Protein AF-A0A6B3IHN8-F1 (afdb_monomer_lite)

Radius of gyration: 13.33 Å; chains: 1; bounding box: 26×28×35 Å

pLDDT: mean 76.77, std 13.18, range [40.97, 91.62]

Structure (mmCIF, N/CA/C/O backbone):
data_AF-A0A6B3IHN8-F1
#
_entry.id   AF-A0A6B3IHN8-F1
#
loop_
_atom_site.group_PDB
_atom_site.id
_atom_site.type_symbol
_atom_site.label_atom_id
_atom_site.label_alt_id
_atom_site.label_comp_id
_atom_site.label_asym_id
_atom_site.label_entity_id
_atom_site.la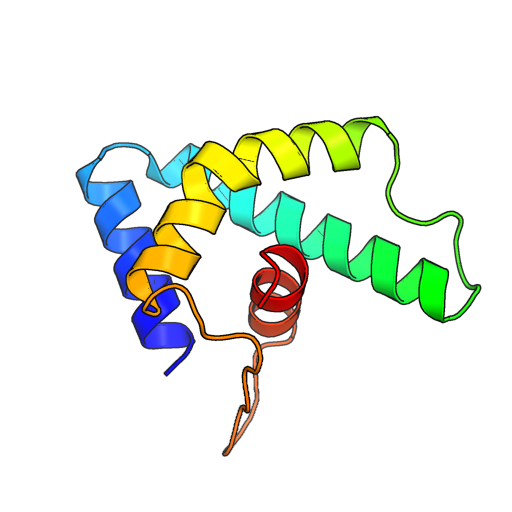bel_seq_id
_atom_site.pdbx_PDB_ins_code
_atom_site.Cartn_x
_atom_site.Cartn_y
_atom_site.Cartn_z
_atom_site.occupancy
_atom_site.B_iso_or_equiv
_atom_site.auth_seq_id
_atom_site.auth_comp_id
_atom_site.auth_asym_id
_atom_site.auth_atom_id
_atom_site.pdbx_PDB_model_num
ATOM 1 N N . ILE A 1 1 ? 11.991 -14.095 3.190 1.00 61.56 1 ILE A N 1
ATOM 2 C CA . ILE A 1 1 ? 11.294 -14.063 1.870 1.00 61.56 1 ILE A CA 1
ATOM 3 C C . ILE A 1 1 ? 10.737 -12.671 1.570 1.00 61.56 1 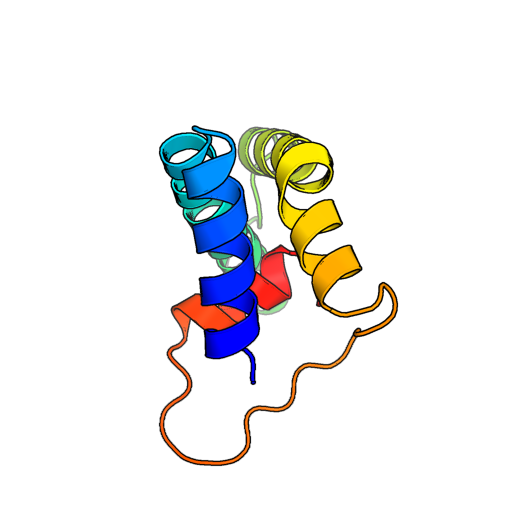ILE A C 1
ATOM 5 O O . ILE A 1 1 ? 11.014 -12.155 0.495 1.00 61.56 1 ILE A O 1
ATOM 9 N N . PHE A 1 2 ? 10.052 -12.028 2.521 1.00 64.06 2 PHE A N 1
ATOM 10 C CA . PHE A 1 2 ? 9.504 -10.669 2.378 1.00 64.06 2 PHE A CA 1
ATOM 11 C C . PHE A 1 2 ? 10.509 -9.619 1.906 1.00 64.06 2 PHE A C 1
ATOM 13 O O . PHE A 1 2 ? 10.232 -8.926 0.935 1.00 64.06 2 PHE A O 1
ATOM 20 N N . GLU A 1 3 ? 11.702 -9.562 2.501 1.00 68.94 3 GLU A N 1
ATOM 21 C CA . GLU A 1 3 ? 12.758 -8.648 2.044 1.00 68.94 3 GLU A CA 1
ATOM 22 C C . GLU A 1 3 ? 13.180 -8.898 0.594 1.00 68.94 3 GLU A C 1
ATOM 24 O O . GLU A 1 3 ? 13.416 -7.948 -0.144 1.00 68.94 3 GLU A O 1
ATOM 29 N N . LYS A 1 4 ? 13.235 -10.158 0.141 1.00 70.31 4 LYS A N 1
ATOM 30 C CA . LYS A 1 4 ? 13.564 -10.469 -1.259 1.00 70.31 4 LYS A CA 1
ATOM 31 C C . LYS A 1 4 ? 12.467 -9.993 -2.209 1.00 70.31 4 LYS A C 1
ATOM 33 O O . LYS A 1 4 ? 12.790 -9.420 -3.244 1.00 70.31 4 LYS A O 1
ATOM 38 N N . VAL A 1 5 ? 11.194 -10.182 -1.858 1.00 72.38 5 VAL A N 1
ATOM 39 C CA . VAL A 1 5 ? 10.076 -9.685 -2.677 1.00 72.38 5 VAL A CA 1
ATOM 40 C C . VAL A 1 5 ? 10.039 -8.162 -2.678 1.00 72.38 5 VAL A C 1
ATOM 42 O O . VAL A 1 5 ? 9.907 -7.564 -3.740 1.00 72.38 5 VAL A O 1
ATOM 45 N N . PHE A 1 6 ? 10.201 -7.531 -1.514 1.00 75.06 6 PHE A N 1
ATOM 46 C CA . PHE A 1 6 ? 10.254 -6.079 -1.391 1.00 75.06 6 PHE A CA 1
ATOM 47 C C . PHE A 1 6 ? 11.384 -5.498 -2.245 1.00 75.06 6 PHE A C 1
ATOM 49 O O . PHE A 1 6 ? 11.143 -4.616 -3.064 1.00 75.06 6 PHE A O 1
ATOM 56 N N . ASN A 1 7 ? 12.595 -6.049 -2.130 1.00 79.00 7 ASN A N 1
ATOM 57 C CA . ASN A 1 7 ? 13.737 -5.630 -2.938 1.00 79.00 7 ASN A CA 1
ATOM 58 C C . ASN A 1 7 ? 13.522 -5.907 -4.433 1.00 79.00 7 ASN A C 1
ATOM 60 O O . ASN A 1 7 ? 13.925 -5.097 -5.261 1.00 79.00 7 ASN A O 1
ATOM 64 N N . GLY A 1 8 ? 12.852 -7.003 -4.798 1.00 77.06 8 GLY A N 1
ATOM 65 C CA . GLY A 1 8 ? 12.471 -7.288 -6.183 1.00 77.06 8 GLY A CA 1
ATOM 66 C C . GLY A 1 8 ? 11.467 -6.274 -6.741 1.00 77.06 8 GLY A C 1
ATOM 67 O O . GLY A 1 8 ? 11.652 -5.763 -7.845 1.00 77.06 8 GLY A O 1
ATOM 68 N N . ALA A 1 9 ? 10.440 -5.925 -5.964 1.00 76.75 9 ALA A N 1
ATOM 69 C CA . ALA A 1 9 ? 9.451 -4.920 -6.337 1.00 76.75 9 ALA A CA 1
ATOM 70 C C . ALA A 1 9 ? 10.065 -3.518 -6.426 1.00 76.75 9 ALA A C 1
ATOM 72 O O . ALA A 1 9 ? 9.795 -2.799 -7.387 1.00 76.75 9 ALA A O 1
ATOM 73 N N . ARG A 1 10 ? 10.943 -3.164 -5.480 1.00 80.81 10 ARG A N 1
ATOM 74 C CA . ARG A 1 10 ? 11.702 -1.912 -5.496 1.00 80.81 10 ARG A CA 1
ATOM 75 C C . ARG A 1 10 ? 12.603 -1.827 -6.721 1.00 80.81 10 ARG A C 1
ATOM 77 O O . ARG A 1 10 ? 12.519 -0.845 -7.442 1.00 80.81 10 ARG A O 1
ATOM 84 N N . ARG A 1 11 ? 13.390 -2.867 -7.019 1.00 81.44 11 ARG A N 1
ATOM 85 C CA . ARG A 1 11 ? 14.235 -2.911 -8.225 1.00 81.44 11 ARG A CA 1
ATOM 86 C C . ARG A 1 11 ? 13.421 -2.765 -9.506 1.00 81.44 11 ARG A C 1
ATOM 88 O O . ARG A 1 11 ? 13.849 -2.086 -10.430 1.00 81.44 11 ARG A O 1
ATOM 95 N N . LYS A 1 12 ? 12.234 -3.377 -9.568 1.00 78.75 12 LYS A N 1
ATOM 96 C CA . LYS A 1 12 ? 11.328 -3.223 -10.714 1.00 78.75 12 LYS A CA 1
ATOM 97 C C . LYS A 1 12 ? 10.790 -1.794 -10.818 1.00 78.75 12 LYS A C 1
ATOM 99 O O . LYS A 1 12 ? 10.739 -1.248 -11.912 1.00 78.75 12 LYS A O 1
ATOM 104 N N . ALA A 1 13 ? 10.431 -1.177 -9.695 1.00 80.38 13 ALA A N 1
ATOM 105 C CA . ALA A 1 13 ? 10.027 0.223 -9.662 1.00 80.38 13 ALA A CA 1
ATOM 106 C C . ALA A 1 13 ? 11.180 1.165 -10.049 1.00 80.38 13 ALA A C 1
ATOM 108 O O . ALA A 1 13 ? 10.950 2.107 -10.797 1.00 80.38 13 ALA A O 1
ATOM 109 N N . GLU A 1 14 ? 12.409 0.899 -9.604 1.00 82.06 14 GLU A N 1
ATOM 110 C CA . GLU A 1 14 ? 13.620 1.628 -10.003 1.00 82.06 14 GLU A CA 1
ATOM 111 C C . GLU A 1 14 ? 13.869 1.505 -11.512 1.00 82.06 14 GLU A C 1
ATOM 113 O O . GLU A 1 14 ? 14.044 2.522 -12.178 1.00 82.06 14 GLU A O 1
ATOM 118 N N . ALA A 1 15 ? 13.776 0.295 -12.072 1.00 81.81 15 ALA A N 1
ATOM 119 C CA . ALA A 1 15 ? 13.914 0.060 -13.510 1.00 81.81 15 ALA A CA 1
ATOM 120 C C . ALA A 1 15 ? 12.826 0.761 -14.346 1.00 81.81 15 ALA A C 1
ATOM 122 O O . ALA A 1 15 ? 13.083 1.185 -15.468 1.00 81.81 15 ALA A O 1
ATOM 123 N N . GLU A 1 16 ? 11.616 0.916 -13.802 1.00 79.38 16 GLU A N 1
ATOM 124 C CA . GLU A 1 16 ? 10.518 1.665 -14.429 1.00 79.38 16 GLU A CA 1
ATOM 125 C C . GLU A 1 16 ? 10.598 3.192 -14.185 1.00 79.38 16 GLU A C 1
ATOM 127 O O . GLU A 1 16 ? 9.693 3.920 -14.596 1.00 79.38 16 GLU A O 1
ATOM 132 N N . GLY A 1 17 ? 11.625 3.699 -13.486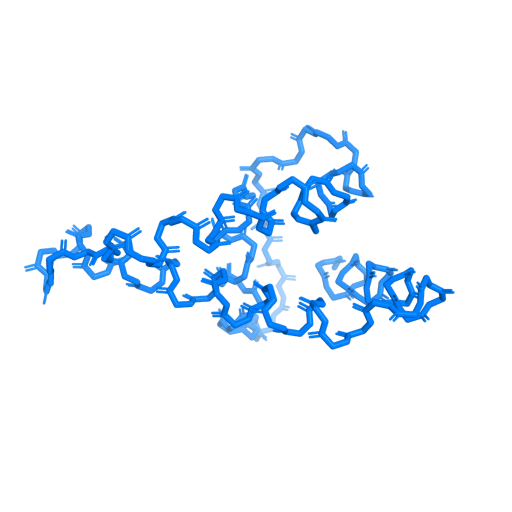 1.00 82.06 17 GLY A N 1
ATOM 133 C CA . GLY A 1 17 ? 11.750 5.122 -13.128 1.00 82.06 17 GLY A CA 1
ATOM 134 C C . GLY A 1 17 ? 10.738 5.597 -12.073 1.00 82.06 17 GLY A C 1
ATOM 135 O O . GLY A 1 17 ? 10.480 6.789 -11.928 1.00 82.06 17 GLY A O 1
ATOM 136 N N . ARG A 1 18 ? 10.135 4.667 -11.327 1.00 82.44 18 ARG A N 1
ATOM 137 C CA . ARG A 1 18 ? 9.059 4.886 -10.344 1.00 82.44 18 ARG A CA 1
ATOM 138 C C . ARG A 1 18 ? 9.496 4.648 -8.895 1.00 82.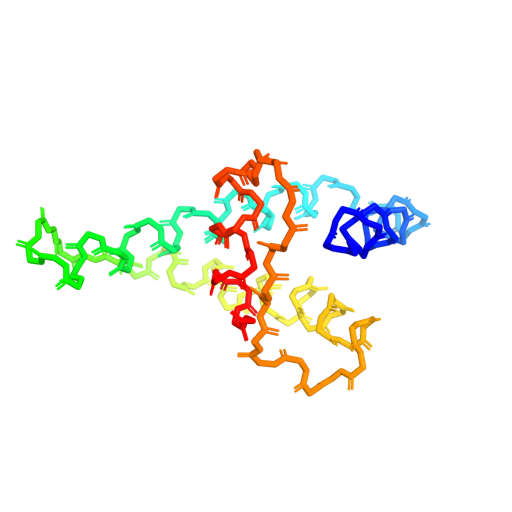44 18 ARG A C 1
ATOM 140 O O . ARG A 1 18 ? 8.645 4.393 -8.044 1.00 82.44 18 ARG A O 1
ATOM 147 N N . ALA A 1 19 ? 10.788 4.773 -8.595 1.00 81.81 19 ALA A N 1
ATOM 148 C CA . ALA A 1 19 ? 11.313 4.627 -7.234 1.00 81.81 19 ALA A CA 1
ATOM 149 C C . ALA A 1 19 ? 10.646 5.600 -6.237 1.00 81.81 19 ALA A C 1
ATOM 151 O O . ALA A 1 19 ? 10.130 5.176 -5.210 1.00 81.81 19 ALA A O 1
ATOM 152 N N . GLY A 1 20 ? 10.530 6.886 -6.590 1.00 85.00 20 GLY A N 1
ATOM 153 C CA . GLY A 1 20 ? 9.883 7.886 -5.727 1.00 85.00 20 GLY A CA 1
ATOM 154 C C . GLY A 1 20 ? 8.408 7.579 -5.408 1.00 85.00 20 GLY A C 1
ATOM 155 O O . GLY A 1 20 ? 8.022 7.574 -4.237 1.00 85.00 20 GLY A O 1
ATOM 156 N N . PRO A 1 21 ? 7.556 7.293 -6.414 1.00 84.69 21 PRO A N 1
ATOM 157 C CA . PRO A 1 21 ? 6.190 6.824 -6.179 1.00 84.69 21 PRO A CA 1
ATOM 158 C C . PRO A 1 21 ? 6.111 5.532 -5.360 1.00 84.69 21 PRO A C 1
ATOM 160 O O . PRO A 1 21 ? 5.180 5.380 -4.572 1.00 84.69 21 PRO A O 1
ATOM 163 N N . PHE A 1 22 ? 7.067 4.614 -5.525 1.00 85.44 22 PHE A N 1
ATOM 164 C CA . PHE A 1 22 ? 7.132 3.385 -4.740 1.00 85.44 22 PHE A CA 1
ATOM 165 C C . PHE A 1 22 ? 7.397 3.679 -3.261 1.00 85.44 22 PHE A C 1
ATOM 167 O O . PHE A 1 22 ? 6.658 3.193 -2.410 1.00 85.44 22 PHE A O 1
ATOM 174 N N . ASP A 1 23 ? 8.363 4.539 -2.944 1.00 86.69 23 ASP A N 1
ATOM 175 C CA . ASP A 1 23 ? 8.663 4.907 -1.556 1.00 86.69 23 ASP A CA 1
ATOM 176 C C . ASP A 1 23 ? 7.473 5.604 -0.880 1.00 86.69 23 ASP A C 1
ATOM 178 O O . ASP A 1 23 ? 7.120 5.283 0.259 1.00 86.69 23 ASP A O 1
ATOM 182 N N . LYS A 1 24 ? 6.771 6.482 -1.612 1.00 88.06 24 LYS A N 1
ATOM 183 C CA . LYS A 1 24 ? 5.509 7.077 -1.140 1.00 88.06 24 LYS A CA 1
ATOM 184 C C . LYS A 1 24 ? 4.432 6.021 -0.901 1.00 88.06 24 LYS A C 1
ATOM 186 O O . LYS A 1 24 ? 3.740 6.074 0.113 1.00 88.06 24 LYS A O 1
ATOM 191 N N . ALA A 1 25 ? 4.302 5.041 -1.794 1.00 86.94 25 ALA A N 1
ATOM 192 C CA . ALA A 1 25 ? 3.369 3.934 -1.612 1.00 86.94 25 ALA A CA 1
ATOM 193 C C . ALA A 1 25 ? 3.679 3.143 -0.335 1.00 86.94 25 ALA A C 1
ATOM 195 O O . ALA A 1 25 ? 2.757 2.752 0.380 1.00 86.94 25 ALA A O 1
ATOM 196 N N . VAL A 1 26 ? 4.960 2.929 -0.025 1.00 87.44 26 VAL A N 1
ATOM 197 C CA . VAL A 1 26 ? 5.377 2.248 1.206 1.00 87.44 26 VAL A CA 1
ATOM 198 C C . VAL A 1 26 ? 4.956 3.046 2.436 1.00 87.44 26 VAL A C 1
ATOM 200 O O . VAL A 1 26 ? 4.360 2.487 3.353 1.00 87.44 26 VAL A O 1
ATOM 203 N N . GLU A 1 27 ? 5.206 4.355 2.450 1.00 89.25 27 GLU A N 1
ATOM 204 C CA . GLU A 1 27 ? 4.783 5.233 3.544 1.00 89.25 27 GLU A CA 1
ATOM 205 C C . GLU A 1 27 ? 3.264 5.217 3.762 1.00 89.25 27 GLU A C 1
ATOM 207 O O . GLU A 1 27 ? 2.800 5.103 4.897 1.00 89.25 27 GLU A O 1
ATOM 212 N N . ILE A 1 28 ? 2.488 5.312 2.678 1.00 90.50 28 ILE A N 1
ATOM 213 C CA . ILE A 1 28 ? 1.024 5.315 2.737 1.00 90.50 28 ILE A CA 1
ATOM 214 C C . ILE A 1 28 ? 0.485 3.971 3.231 1.00 90.50 28 ILE A C 1
ATOM 216 O O . ILE A 1 28 ? -0.428 3.964 4.054 1.00 90.50 28 ILE A O 1
ATOM 220 N N . ALA A 1 29 ? 1.064 2.848 2.795 1.00 87.31 29 ALA A N 1
ATOM 221 C CA . ALA A 1 29 ? 0.673 1.519 3.268 1.00 87.31 29 ALA A CA 1
ATOM 222 C C . ALA A 1 29 ? 0.896 1.374 4.777 1.00 87.31 29 ALA A C 1
ATOM 224 O O . ALA A 1 29 ? 0.002 0.915 5.482 1.00 87.31 29 ALA A O 1
ATOM 225 N N . VAL A 1 30 ? 2.059 1.813 5.269 1.00 88.56 30 VAL A N 1
ATOM 226 C CA . VAL A 1 30 ? 2.398 1.759 6.697 1.00 88.56 30 VAL A CA 1
ATOM 227 C C . VAL A 1 30 ? 1.438 2.623 7.510 1.00 88.56 30 VAL A C 1
ATOM 229 O O . VAL A 1 30 ? 0.808 2.109 8.428 1.00 88.56 30 VAL A O 1
ATOM 232 N N . LYS A 1 31 ? 1.238 3.893 7.129 1.00 88.81 31 LYS A N 1
ATOM 233 C CA . LYS A 1 31 ? 0.300 4.800 7.820 1.00 88.81 31 LYS A CA 1
ATOM 234 C C . LYS A 1 31 ? -1.131 4.265 7.805 1.00 88.81 31 LYS A C 1
ATOM 236 O O . LYS A 1 31 ? -1.862 4.406 8.781 1.00 88.81 31 LYS A O 1
ATOM 241 N N . TYR A 1 32 ? -1.549 3.660 6.694 1.00 89.50 32 TYR A N 1
ATOM 242 C CA . TYR A 1 32 ? -2.871 3.054 6.570 1.00 89.50 32 TYR A CA 1
ATOM 243 C C . TYR A 1 32 ? -3.034 1.849 7.504 1.00 89.50 32 TYR A C 1
ATOM 245 O O . TYR A 1 32 ? -4.041 1.765 8.206 1.00 89.50 32 TYR A O 1
ATOM 253 N N . ALA A 1 33 ? -2.038 0.960 7.554 1.00 87.06 33 ALA A N 1
ATOM 254 C CA . ALA A 1 33 ? -2.027 -0.192 8.450 1.00 87.06 33 ALA A CA 1
ATOM 255 C C . ALA A 1 33 ? -1.990 0.225 9.926 1.00 87.06 33 ALA A C 1
ATOM 257 O O . ALA A 1 33 ? -2.757 -0.310 10.717 1.00 87.06 33 ALA A O 1
ATOM 258 N N . GLU A 1 34 ? -1.182 1.223 10.292 1.00 87.38 34 GLU A N 1
ATOM 259 C CA . GLU A 1 34 ? -1.150 1.776 11.653 1.00 87.38 34 GLU A CA 1
ATOM 260 C C . GLU A 1 34 ? -2.499 2.372 12.051 1.00 87.38 34 GLU A C 1
ATOM 262 O O . GLU A 1 34 ? -2.998 2.117 13.145 1.00 87.38 34 GLU A O 1
ATOM 267 N N . ALA A 1 35 ? -3.135 3.129 11.156 1.00 87.50 35 ALA A N 1
ATOM 268 C CA . ALA A 1 35 ? -4.451 3.690 11.423 1.00 87.50 35 ALA A CA 1
ATOM 269 C C . ALA A 1 35 ? -5.524 2.591 11.547 1.00 87.50 35 ALA A C 1
ATOM 271 O O . ALA A 1 35 ? -6.421 2.696 12.382 1.00 87.50 35 ALA A O 1
ATOM 272 N N . LEU A 1 36 ? -5.448 1.526 10.741 1.00 87.12 36 LEU A N 1
ATOM 273 C CA . LEU A 1 36 ? -6.319 0.357 10.893 1.00 87.12 36 LEU A CA 1
ATOM 274 C C . LEU A 1 36 ? -6.087 -0.362 12.224 1.00 87.12 36 LEU A C 1
ATOM 276 O O . LEU A 1 36 ? -7.061 -0.705 12.889 1.00 87.12 36 LEU A O 1
ATOM 280 N N . GLU A 1 37 ? -4.829 -0.551 12.620 1.00 85.19 37 GLU A N 1
ATOM 281 C CA . GLU A 1 37 ? -4.439 -1.160 13.892 1.00 85.19 37 GLU A CA 1
ATOM 282 C C . GLU A 1 37 ? -5.005 -0.348 15.067 1.00 85.19 37 GLU A C 1
ATOM 284 O O . GLU A 1 37 ? -5.730 -0.886 15.901 1.00 85.19 37 GLU A O 1
ATOM 289 N N . GLN A 1 38 ? -4.800 0.972 15.076 1.00 85.94 38 GLN A N 1
ATOM 290 C CA . GLN A 1 38 ? -5.361 1.865 16.096 1.00 85.94 38 GLN A CA 1
ATOM 291 C C . GLN A 1 38 ? -6.890 1.809 16.152 1.00 85.94 38 GLN A C 1
ATOM 293 O O . GLN A 1 38 ? -7.463 1.811 17.240 1.00 85.94 38 GLN A O 1
ATOM 298 N N . LYS A 1 39 ? -7.564 1.726 14.996 1.00 86.31 39 LYS A N 1
ATOM 299 C CA . LYS A 1 39 ? -9.021 1.555 14.943 1.00 86.31 39 LYS A CA 1
ATOM 300 C C . LYS A 1 39 ? -9.455 0.216 15.541 1.00 86.31 39 LYS A C 1
ATOM 302 O O . LYS A 1 39 ? -10.442 0.180 16.268 1.00 86.31 39 LYS A O 1
ATOM 307 N N . ALA A 1 40 ? -8.742 -0.869 15.237 1.00 84.62 40 ALA A N 1
ATOM 308 C CA . ALA A 1 40 ? -9.042 -2.202 15.759 1.00 84.62 40 ALA A CA 1
ATOM 309 C C . ALA A 1 40 ? -8.873 -2.273 17.285 1.00 84.62 40 ALA A C 1
ATOM 311 O O . ALA A 1 40 ? -9.676 -2.912 17.957 1.00 84.62 40 ALA A O 1
ATOM 312 N N . PHE A 1 41 ? -7.888 -1.556 17.832 1.00 86.25 41 PHE A N 1
ATOM 313 C CA . PHE A 1 41 ? -7.687 -1.415 19.276 1.00 86.25 41 PHE A CA 1
ATOM 314 C C . PHE A 1 41 ? -8.586 -0.356 19.940 1.00 86.25 41 PHE A C 1
ATOM 316 O O . PHE A 1 41 ? -8.483 -0.146 21.144 1.00 86.25 41 PHE A O 1
ATOM 323 N N . GLY A 1 42 ? -9.455 0.330 19.187 1.00 85.00 42 GLY A N 1
ATOM 324 C CA . GLY A 1 42 ? -10.318 1.393 19.718 1.00 85.00 42 GLY A CA 1
ATOM 325 C C . GLY A 1 42 ? -9.571 2.659 20.161 1.00 85.00 42 GLY A C 1
ATOM 326 O O . GLY A 1 42 ? -10.148 3.504 20.835 1.00 85.00 42 GLY A O 1
ATOM 327 N N . LEU A 1 43 ? -8.300 2.807 19.777 1.00 83.75 43 LEU A N 1
ATOM 328 C CA . LEU A 1 43 ? -7.413 3.906 20.176 1.00 83.75 43 LEU A CA 1
ATOM 329 C C . LEU A 1 43 ? -7.498 5.125 19.244 1.00 83.75 43 LEU A C 1
ATOM 331 O O . LEU A 1 43 ? -6.899 6.159 19.530 1.00 83.75 43 LEU A O 1
ATOM 335 N N . GLY A 1 44 ? -8.215 5.027 18.119 1.00 82.00 44 GLY A N 1
ATOM 336 C CA . GLY A 1 44 ? -8.312 6.131 17.168 1.00 82.00 44 GLY A CA 1
ATOM 337 C C . GLY A 1 44 ? -9.423 5.995 16.121 1.00 82.00 44 GLY A C 1
ATOM 338 O O . GLY A 1 44 ? -10.014 4.926 15.956 1.00 82.00 44 GLY A O 1
ATOM 339 N N . PRO A 1 45 ? -9.693 7.075 15.361 1.00 82.12 45 PRO A N 1
ATOM 340 C CA . PRO A 1 45 ? -10.768 7.133 14.360 1.00 82.12 45 PRO A CA 1
ATOM 341 C C . PRO A 1 45 ? -10.499 6.280 13.104 1.00 82.12 45 PRO A C 1
ATOM 343 O O . PRO A 1 45 ? -11.371 6.117 12.244 1.00 82.12 45 PRO A O 1
ATOM 346 N N . GLY A 1 46 ? -9.297 5.714 12.983 1.00 86.62 46 GLY A N 1
ATOM 347 C CA . GLY A 1 46 ? -8.859 4.945 11.827 1.00 86.62 46 GLY A CA 1
ATOM 348 C C . GLY A 1 46 ? -8.376 5.794 10.650 1.00 86.62 46 GLY A C 1
ATOM 349 O O . GLY A 1 46 ? -8.174 7.002 10.786 1.00 86.62 46 GLY A O 1
ATOM 350 N N . PRO A 1 47 ? -8.154 5.176 9.474 1.00 87.56 47 PRO A N 1
ATOM 351 C CA . PRO A 1 47 ? -7.577 5.878 8.336 1.00 87.56 47 PRO A CA 1
ATOM 352 C C . PRO A 1 47 ? -8.545 6.932 7.798 1.00 87.56 47 PRO A C 1
ATOM 354 O O . PRO A 1 47 ? -9.703 6.618 7.484 1.00 87.56 47 PRO A O 1
ATOM 357 N N . SER A 1 48 ? -8.039 8.161 7.658 1.00 88.50 48 SER A N 1
ATOM 358 C CA . SER A 1 48 ? -8.772 9.311 7.121 1.00 88.50 48 SER A CA 1
ATOM 359 C C . SER A 1 48 ? -9.204 9.088 5.667 1.00 88.50 48 SER A C 1
ATOM 361 O O . SER A 1 48 ? -8.631 8.265 4.947 1.00 88.50 48 SER A O 1
ATOM 363 N N . ALA A 1 49 ? -10.212 9.835 5.207 1.00 88.25 49 ALA A N 1
ATOM 364 C CA . ALA A 1 49 ? -10.711 9.725 3.832 1.00 88.25 49 ALA A CA 1
ATOM 365 C C . ALA A 1 49 ? -9.605 9.979 2.787 1.00 88.25 49 ALA A C 1
ATOM 367 O O . ALA A 1 49 ? -9.465 9.212 1.834 1.00 88.25 49 ALA A O 1
ATOM 368 N N . GLY A 1 50 ? -8.755 10.987 3.015 1.00 90.38 50 GLY A N 1
ATOM 369 C CA . GLY A 1 50 ? -7.614 11.281 2.144 1.00 90.38 50 GLY A CA 1
ATOM 370 C C . GLY A 1 50 ? -6.551 10.178 2.142 1.00 90.38 50 GLY A C 1
ATOM 371 O O . GLY A 1 50 ? -5.977 9.880 1.094 1.00 90.38 50 GLY A O 1
ATOM 372 N N . LEU A 1 51 ? -6.312 9.524 3.284 1.00 88.88 51 LEU A N 1
ATOM 373 C CA . LEU A 1 51 ? -5.381 8.395 3.362 1.00 88.88 51 LEU A CA 1
ATOM 374 C C . LEU A 1 51 ? -5.924 7.171 2.612 1.00 88.88 51 LEU A C 1
ATOM 376 O O . LEU A 1 51 ? -5.173 6.516 1.896 1.00 88.88 51 LEU A O 1
ATOM 380 N N . ARG A 1 52 ? -7.235 6.906 2.700 1.00 87.88 52 ARG A N 1
ATOM 381 C CA . ARG A 1 52 ? -7.905 5.838 1.933 1.00 87.88 52 ARG A CA 1
ATOM 382 C C . ARG A 1 52 ? -7.811 6.052 0.425 1.00 87.88 52 ARG A C 1
ATOM 384 O O . ARG A 1 52 ? -7.555 5.099 -0.302 1.00 87.88 52 ARG A O 1
ATOM 391 N N . MET A 1 53 ? -8.000 7.285 -0.047 1.00 90.06 53 MET A N 1
ATOM 392 C CA . MET A 1 53 ? -7.885 7.606 -1.475 1.00 90.06 53 MET A CA 1
ATOM 393 C C . MET A 1 53 ? -6.459 7.402 -1.994 1.00 90.06 53 MET A C 1
ATOM 395 O O . MET A 1 53 ? -6.266 6.758 -3.024 1.00 90.06 53 MET A O 1
ATOM 399 N N . GLN A 1 54 ? -5.456 7.897 -1.262 1.00 89.50 54 GLN A N 1
ATOM 400 C CA . GLN A 1 54 ? -4.050 7.680 -1.618 1.00 89.50 54 GLN A CA 1
ATOM 401 C C . GLN A 1 54 ? -3.701 6.193 -1.620 1.00 89.50 54 GLN A C 1
ATOM 403 O O . GLN A 1 54 ? -3.058 5.705 -2.547 1.00 89.50 54 GLN A O 1
ATOM 408 N N . HIS A 1 55 ? -4.176 5.462 -0.612 1.00 91.62 55 HIS A N 1
ATOM 409 C CA . HIS A 1 55 ? -3.985 4.023 -0.514 1.00 91.62 55 HIS A CA 1
ATOM 410 C C . HIS A 1 55 ? -4.586 3.285 -1.716 1.00 91.62 55 HIS A C 1
ATOM 412 O O . HIS A 1 55 ? -3.875 2.522 -2.360 1.00 91.62 55 HIS A O 1
ATOM 418 N N . GLN A 1 56 ? -5.828 3.588 -2.114 1.00 87.62 56 GLN A N 1
ATOM 419 C CA . GLN A 1 56 ? -6.443 2.992 -3.309 1.00 87.62 56 GLN A CA 1
ATOM 420 C C . GLN A 1 56 ? -5.696 3.315 -4.609 1.00 87.62 56 GLN A C 1
ATOM 422 O O . GLN A 1 56 ? -5.624 2.473 -5.507 1.00 87.62 56 GLN A O 1
ATOM 427 N N . PHE A 1 57 ? -5.145 4.524 -4.735 1.00 89.00 57 PHE A N 1
ATOM 428 C CA . PHE A 1 57 ? -4.331 4.884 -5.893 1.00 89.00 57 PHE A CA 1
ATOM 429 C C . PHE A 1 57 ? -3.078 4.001 -5.974 1.00 89.00 57 PHE A C 1
ATOM 431 O O . PHE A 1 57 ? -2.819 3.364 -7.001 1.00 89.00 57 PHE A O 1
ATOM 438 N N . PHE A 1 58 ? -2.335 3.898 -4.871 1.00 86.69 58 PHE A N 1
ATOM 439 C CA . PHE A 1 58 ? -1.148 3.049 -4.798 1.00 86.69 58 PHE A CA 1
ATOM 440 C C . PHE A 1 58 ? -1.473 1.554 -4.834 1.00 86.69 58 PHE A C 1
ATOM 442 O O . PHE A 1 58 ? -0.635 0.774 -5.288 1.00 86.69 58 PHE A O 1
ATOM 449 N N . ASP A 1 59 ? -2.694 1.153 -4.483 1.00 85.12 59 ASP A N 1
ATOM 450 C CA . ASP A 1 59 ? -3.149 -0.229 -4.608 1.00 85.12 59 ASP A CA 1
ATOM 451 C C . ASP A 1 59 ? -3.122 -0.714 -6.054 1.00 85.12 59 ASP A C 1
ATOM 453 O O . ASP A 1 59 ? -2.592 -1.786 -6.344 1.00 85.12 59 ASP A O 1
ATOM 457 N N . LYS A 1 60 ? -3.583 0.113 -6.994 1.00 82.31 60 LYS A N 1
ATOM 458 C CA . LYS A 1 60 ? -3.571 -0.242 -8.418 1.00 82.31 60 LYS A CA 1
ATOM 459 C C . LYS A 1 60 ? -2.187 -0.126 -9.049 1.00 82.31 60 LYS A C 1
ATOM 461 O O . LYS A 1 60 ? -1.850 -0.921 -9.926 1.00 82.31 60 LYS A O 1
ATOM 466 N N . VAL A 1 61 ? -1.403 0.868 -8.636 1.00 81.25 61 VAL A N 1
ATOM 467 C CA . VAL A 1 61 ? -0.129 1.205 -9.292 1.00 81.25 61 VAL A CA 1
ATOM 468 C C . VAL A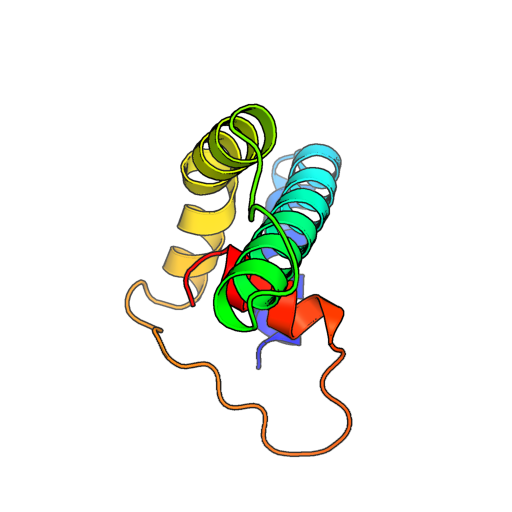 1 61 ? 1.038 0.379 -8.747 1.00 81.25 61 VAL A C 1
ATOM 470 O O . VAL A 1 61 ? 1.913 -0.023 -9.518 1.00 81.25 61 VAL A O 1
ATOM 473 N N . VAL A 1 62 ? 1.049 0.117 -7.438 1.00 82.81 62 VAL A N 1
ATOM 474 C CA . VAL A 1 62 ? 2.169 -0.502 -6.718 1.00 82.81 62 VAL A CA 1
ATOM 475 C C . VAL A 1 62 ? 1.748 -1.804 -6.047 1.00 82.81 62 VAL A C 1
ATOM 477 O O . VAL A 1 62 ? 2.317 -2.845 -6.373 1.00 82.81 62 VAL A O 1
ATOM 480 N N . TYR A 1 63 ? 0.750 -1.795 -5.153 1.00 82.06 63 TYR A N 1
ATOM 481 C CA . TYR A 1 63 ? 0.450 -2.983 -4.339 1.00 82.06 63 TYR A CA 1
ATOM 482 C C . TYR A 1 63 ? -0.021 -4.158 -5.196 1.00 82.06 63 TYR A C 1
ATOM 484 O O . TYR A 1 63 ? 0.395 -5.286 -4.951 1.00 82.06 63 TYR A O 1
ATOM 492 N N . LYS A 1 64 ? -0.775 -3.914 -6.275 1.00 79.88 64 LYS A N 1
ATOM 493 C CA . LYS A 1 64 ? -1.128 -4.946 -7.256 1.00 79.88 64 LYS A CA 1
ATOM 494 C C . LYS A 1 64 ? 0.110 -5.611 -7.864 1.00 79.88 64 LYS A C 1
ATOM 496 O O . LYS A 1 64 ? 0.178 -6.831 -7.871 1.00 79.88 64 LYS A O 1
ATOM 501 N N . LYS A 1 65 ? 1.119 -4.839 -8.286 1.00 76.00 65 LYS A N 1
ATOM 502 C CA . LYS A 1 65 ? 2.372 -5.395 -8.833 1.00 76.00 65 LYS A CA 1
ATOM 503 C C . LYS A 1 65 ? 3.146 -6.202 -7.792 1.00 76.00 65 LYS A C 1
ATOM 505 O O . LYS A 1 65 ? 3.739 -7.220 -8.135 1.00 76.00 65 LYS A O 1
ATOM 510 N N . VAL A 1 66 ? 3.143 -5.754 -6.535 1.00 75.62 66 VAL A N 1
ATOM 511 C CA . VAL A 1 66 ? 3.764 -6.478 -5.415 1.00 75.62 66 VAL A CA 1
ATOM 512 C C . VAL A 1 66 ? 3.033 -7.800 -5.163 1.00 75.62 66 VAL A C 1
ATOM 514 O O . VAL A 1 66 ? 3.682 -8.839 -5.071 1.00 75.62 66 VAL A O 1
ATOM 517 N N . ARG A 1 67 ? 1.693 -7.787 -5.127 1.00 75.31 67 ARG A N 1
ATOM 518 C CA . ARG A 1 67 ? 0.857 -8.990 -4.979 1.00 75.31 67 ARG A CA 1
ATOM 519 C C . ARG A 1 67 ? 1.045 -9.958 -6.147 1.00 75.31 67 ARG A C 1
ATOM 521 O O . ARG A 1 67 ? 1.208 -11.153 -5.916 1.00 75.31 67 ARG A O 1
ATOM 528 N N . ASP A 1 68 ? 1.102 -9.454 -7.377 1.00 74.50 68 ASP A N 1
ATOM 529 C CA . ASP A 1 68 ? 1.361 -10.257 -8.577 1.00 74.50 68 ASP A CA 1
ATOM 530 C C . ASP A 1 68 ? 2.762 -10.891 -8.528 1.00 74.50 68 ASP A C 1
ATOM 532 O O . ASP A 1 68 ? 2.911 -12.076 -8.816 1.00 74.50 68 ASP A O 1
ATOM 536 N N . ALA A 1 69 ? 3.782 -10.149 -8.078 1.00 69.12 69 ALA A N 1
ATOM 537 C CA . ALA A 1 69 ? 5.135 -10.676 -7.880 1.00 69.12 69 ALA A CA 1
ATOM 538 C C . ALA A 1 69 ? 5.217 -11.742 -6.771 1.00 69.12 69 ALA A C 1
ATOM 540 O O . ALA A 1 69 ? 6.110 -12.586 -6.800 1.00 69.12 69 ALA A O 1
ATOM 541 N N . MET A 1 70 ? 4.282 -11.733 -5.816 1.00 64.75 70 MET A N 1
ATOM 542 C CA . MET A 1 70 ? 4.111 -12.798 -4.820 1.00 64.75 70 MET A CA 1
ATOM 543 C C . MET A 1 70 ? 3.282 -13.988 -5.328 1.00 64.75 70 MET A C 1
ATOM 545 O O . MET A 1 70 ? 3.095 -14.947 -4.586 1.00 64.75 70 MET A O 1
ATOM 549 N N . GLY A 1 71 ? 2.781 -13.959 -6.567 1.00 64.38 71 GLY A N 1
ATOM 550 C CA . GLY A 1 71 ? 1.953 -15.028 -7.136 1.00 64.38 71 GLY A CA 1
ATOM 551 C C . GLY A 1 71 ? 0.442 -14.831 -6.958 1.00 64.38 71 GLY A C 1
ATOM 552 O O . GLY A 1 71 ? -0.320 -15.787 -7.083 1.00 64.38 71 GLY A O 1
ATOM 553 N N . GLY A 1 72 ? -0.016 -13.616 -6.638 1.00 56.91 72 GLY A N 1
ATOM 554 C CA . GLY A 1 72 ? -1.426 -13.197 -6.680 1.00 56.91 72 GLY A CA 1
ATOM 555 C C . GLY A 1 72 ? -2.358 -13.784 -5.607 1.00 56.91 72 GLY A C 1
ATOM 556 O 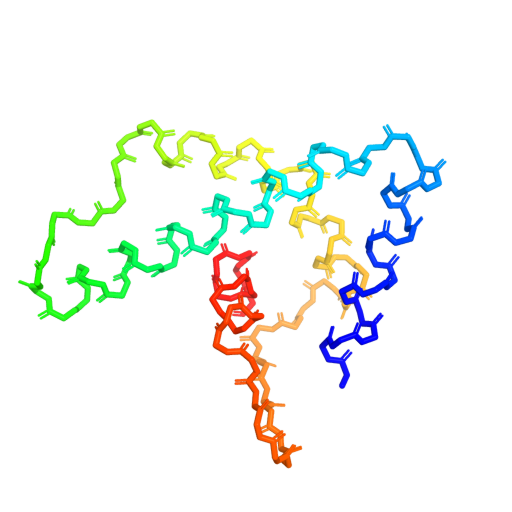O . GLY A 1 72 ? -3.497 -13.336 -5.494 1.00 56.91 72 GLY A O 1
ATOM 557 N N . ARG A 1 73 ? -1.907 -14.767 -4.811 1.00 49.75 73 ARG A N 1
ATOM 558 C CA . ARG A 1 73 ? -2.722 -15.476 -3.795 1.00 49.75 73 ARG A CA 1
ATOM 559 C C . ARG A 1 73 ? -2.112 -15.530 -2.394 1.00 49.75 73 ARG A C 1
ATOM 561 O O . ARG A 1 73 ? -2.655 -16.204 -1.522 1.00 49.75 73 ARG A O 1
ATOM 568 N N . VAL A 1 74 ? -0.990 -14.858 -2.157 1.00 49.38 74 VAL A N 1
ATOM 569 C CA . VAL A 1 74 ? -0.374 -14.846 -0.825 1.00 49.38 74 VAL A CA 1
ATOM 570 C C . VAL A 1 74 ? -1.187 -13.908 0.068 1.00 49.38 74 VAL A C 1
ATOM 572 O O . VAL A 1 74 ? -1.139 -12.698 -0.107 1.00 49.38 74 VAL A O 1
ATOM 575 N N . ARG A 1 75 ? -1.983 -14.498 0.969 1.00 48.62 75 ARG A N 1
ATOM 576 C CA . ARG A 1 75 ? -2.834 -13.810 1.966 1.00 48.62 75 ARG A CA 1
ATOM 577 C C . ARG A 1 75 ? -2.338 -13.981 3.404 1.00 48.62 75 ARG A C 1
ATOM 579 O O . ARG A 1 75 ? -3.063 -13.659 4.334 1.00 48.62 75 ARG A O 1
ATOM 586 N N . HIS A 1 76 ? -1.193 -14.642 3.573 1.00 44.25 76 HIS A N 1
ATOM 587 C CA . HIS A 1 76 ? -0.605 -14.911 4.877 1.00 44.25 76 HIS A CA 1
ATOM 588 C C . HIS A 1 76 ? 0.911 -14.856 4.767 1.00 44.25 76 HIS A C 1
ATOM 590 O O . HIS A 1 76 ? 1.542 -15.635 4.047 1.00 44.25 76 HIS A O 1
ATOM 596 N N . ALA A 1 77 ? 1.480 -13.915 5.508 1.00 49.75 77 ALA A N 1
ATOM 597 C CA . ALA A 1 77 ? 2.899 -13.668 5.594 1.00 49.75 77 ALA A CA 1
ATOM 598 C C . ALA A 1 77 ? 3.438 -14.093 6.963 1.00 49.75 77 ALA A C 1
ATOM 600 O O . ALA A 1 77 ? 3.350 -13.339 7.925 1.00 49.75 77 ALA A O 1
ATOM 601 N N . MET A 1 78 ? 4.006 -15.299 7.068 1.00 48.19 78 MET A N 1
ATOM 602 C CA . MET A 1 78 ? 4.656 -15.750 8.305 1.00 48.19 78 MET A CA 1
ATOM 603 C C . MET A 1 78 ? 6.151 -15.415 8.280 1.00 48.19 78 MET A C 1
ATOM 605 O O . MET A 1 78 ? 6.889 -15.857 7.396 1.00 48.19 78 MET A O 1
ATOM 609 N N . SER A 1 79 ? 6.605 -14.620 9.250 1.00 53.00 79 SER A N 1
ATOM 610 C CA . SER A 1 79 ? 8.024 -14.359 9.500 1.00 53.00 79 SER A CA 1
ATOM 611 C C . SER A 1 79 ? 8.532 -15.334 10.560 1.00 53.00 79 SER A C 1
ATOM 613 O O . SER A 1 79 ? 8.252 -15.182 11.744 1.00 53.00 79 SER A O 1
ATOM 615 N N . GLY A 1 80 ? 9.244 -16.371 10.118 1.00 40.97 80 GLY A N 1
ATOM 616 C CA . GLY A 1 80 ? 9.998 -17.265 10.992 1.00 40.97 80 GLY A CA 1
ATOM 617 C C . GLY A 1 80 ? 11.462 -16.838 11.038 1.00 40.97 80 GLY A C 1
ATOM 618 O O . GLY A 1 80 ? 12.116 -16.815 9.998 1.00 40.97 80 GLY A O 1
ATOM 619 N N . GLY A 1 81 ? 11.959 -16.522 12.235 1.00 42.19 81 GLY A N 1
ATOM 620 C CA . GLY A 1 81 ? 13.382 -16.310 12.510 1.00 42.19 81 GLY A CA 1
ATOM 621 C C . GLY A 1 81 ? 13.805 -14.841 12.541 1.00 42.19 81 GLY A C 1
ATOM 622 O O . GLY A 1 81 ? 13.990 -14.221 11.502 1.00 42.19 81 GLY A O 1
ATOM 623 N N . SER A 1 82 ? 13.999 -14.327 13.760 1.00 42.75 82 SER A N 1
ATOM 624 C CA . SER A 1 82 ? 14.722 -13.094 14.120 1.00 42.75 82 SER A CA 1
ATOM 625 C C . SER A 1 82 ? 14.274 -11.777 13.459 1.00 42.75 82 SER A C 1
ATOM 627 O O . SER A 1 82 ? 14.621 -11.477 12.324 1.00 42.75 82 SER A O 1
ATOM 629 N N . GLY A 1 83 ? 13.595 -10.930 14.242 1.00 48.16 83 GLY A N 1
ATOM 630 C CA . GLY A 1 83 ? 13.602 -9.476 14.041 1.00 48.16 83 GLY A CA 1
ATOM 631 C C . GLY A 1 83 ? 12.884 -8.965 12.793 1.00 48.16 83 GLY A C 1
ATOM 632 O O . GLY A 1 83 ? 13.466 -8.211 12.018 1.00 48.16 83 GLY A O 1
ATOM 633 N N . MET A 1 84 ? 11.614 -9.327 12.589 1.00 56.19 84 MET A N 1
ATOM 634 C CA . MET A 1 84 ? 10.830 -8.694 11.529 1.00 56.19 84 MET A CA 1
ATOM 635 C C . MET A 1 84 ? 10.760 -7.182 11.775 1.00 56.19 84 MET A C 1
ATOM 637 O O . MET A 1 84 ? 10.206 -6.726 12.775 1.00 56.19 84 MET A O 1
ATOM 641 N N . ASN A 1 85 ? 11.313 -6.399 10.848 1.00 67.69 85 ASN A N 1
ATOM 642 C CA . ASN A 1 85 ? 11.202 -4.949 10.870 1.00 67.69 85 ASN A CA 1
ATOM 643 C C . ASN A 1 85 ? 9.708 -4.591 10.801 1.00 67.69 85 ASN A C 1
ATOM 645 O O . ASN A 1 85 ? 9.067 -4.816 9.772 1.00 67.69 85 ASN A O 1
ATOM 649 N N . ARG A 1 86 ? 9.144 -4.080 11.907 1.00 72.38 86 ARG A N 1
ATOM 650 C CA . ARG A 1 86 ? 7.713 -3.751 12.078 1.00 72.38 86 ARG A CA 1
ATOM 651 C C . ARG A 1 86 ? 7.149 -2.982 10.881 1.00 72.38 86 ARG A C 1
ATOM 653 O O . ARG A 1 86 ? 6.032 -3.241 10.445 1.00 72.38 86 ARG A O 1
ATOM 660 N N . ARG A 1 87 ? 7.961 -2.103 10.291 1.00 76.50 87 ARG A N 1
ATOM 661 C CA . ARG A 1 87 ? 7.615 -1.322 9.101 1.00 76.50 87 ARG A CA 1
ATOM 662 C C . ARG A 1 87 ? 7.327 -2.188 7.873 1.00 76.50 87 ARG A C 1
ATOM 664 O O . ARG A 1 87 ? 6.414 -1.883 7.117 1.00 76.50 87 ARG A O 1
ATOM 671 N N . LEU A 1 88 ? 8.084 -3.266 7.677 1.00 75.25 88 LEU A N 1
ATOM 672 C CA . LEU A 1 88 ? 7.873 -4.205 6.577 1.00 75.25 88 LEU A CA 1
ATOM 673 C C . LEU A 1 88 ? 6.553 -4.965 6.767 1.00 75.25 88 LEU A C 1
ATOM 675 O O . LEU A 1 88 ? 5.781 -5.092 5.823 1.00 75.25 88 LEU A O 1
ATOM 679 N N . GLY A 1 89 ? 6.265 -5.403 7.997 1.00 75.00 89 GLY A N 1
ATOM 680 C CA . GLY A 1 89 ? 4.994 -6.047 8.343 1.00 75.00 89 GLY A CA 1
ATOM 681 C C . GLY A 1 89 ? 3.793 -5.128 8.103 1.00 75.00 89 GLY A C 1
ATOM 682 O O . GLY A 1 89 ? 2.848 -5.522 7.428 1.00 75.00 89 GLY A O 1
ATOM 683 N N . LEU A 1 90 ? 3.872 -3.874 8.561 1.00 80.06 90 LEU A N 1
ATOM 684 C CA . LEU A 1 90 ? 2.842 -2.857 8.325 1.00 80.06 90 LEU A CA 1
ATOM 685 C C . LEU A 1 90 ? 2.672 -2.530 6.837 1.00 80.06 90 LEU A C 1
ATOM 687 O O . LEU A 1 90 ? 1.552 -2.332 6.381 1.00 80.06 90 LEU A O 1
ATOM 691 N N . PHE A 1 91 ? 3.755 -2.516 6.058 1.00 82.19 91 PHE A N 1
ATOM 692 C CA . PHE A 1 91 ? 3.667 -2.359 4.608 1.00 82.19 91 PHE A CA 1
ATOM 693 C C . PHE A 1 91 ? 2.874 -3.498 3.960 1.00 82.19 91 PHE A C 1
ATOM 695 O O . PHE A 1 91 ? 1.977 -3.226 3.169 1.00 82.19 91 PHE A O 1
ATOM 702 N N . PHE A 1 92 ? 3.181 -4.756 4.292 1.00 74.88 92 PHE A N 1
ATOM 703 C CA . PHE A 1 92 ? 2.482 -5.913 3.724 1.00 74.88 92 PHE A CA 1
ATOM 704 C C . PHE A 1 92 ? 1.017 -5.972 4.171 1.00 74.88 92 PHE A C 1
ATOM 706 O O . PHE A 1 92 ? 0.143 -6.109 3.316 1.00 74.88 92 PHE A O 1
ATOM 713 N N . ALA A 1 93 ? 0.743 -5.743 5.459 1.00 78.62 93 ALA A N 1
ATOM 714 C CA . ALA A 1 93 ? -0.619 -5.634 5.982 1.00 78.62 93 ALA A CA 1
ATOM 715 C C . ALA A 1 93 ? -1.397 -4.499 5.293 1.00 78.62 93 ALA A C 1
ATOM 717 O O . ALA A 1 93 ? -2.537 -4.673 4.865 1.00 78.62 93 ALA A O 1
ATOM 718 N N . GLY A 1 94 ? -0.752 -3.344 5.103 1.00 76.94 94 GLY A N 1
ATOM 719 C CA . GLY A 1 94 ? -1.304 -2.221 4.357 1.00 76.94 94 GLY A CA 1
ATOM 720 C C . GLY A 1 94 ? -1.538 -2.557 2.884 1.00 76.94 94 GLY A C 1
ATOM 721 O O . GLY A 1 94 ? -2.562 -2.182 2.333 1.00 76.94 94 GLY A O 1
ATOM 722 N N . ALA A 1 95 ? -0.646 -3.302 2.237 1.00 75.75 95 ALA A N 1
ATOM 723 C CA . ALA A 1 95 ? -0.777 -3.733 0.842 1.00 75.75 95 ALA A CA 1
ATOM 724 C C . ALA A 1 95 ? -1.827 -4.852 0.629 1.00 75.75 95 ALA A C 1
ATOM 726 O O . ALA A 1 95 ? -2.112 -5.220 -0.518 1.00 75.75 95 ALA A O 1
ATOM 727 N N . GLY A 1 96 ? -2.424 -5.374 1.707 1.00 69.00 96 GLY A N 1
ATOM 728 C CA . GLY A 1 96 ? -3.464 -6.404 1.673 1.00 69.00 96 GLY A CA 1
ATOM 729 C C . GLY A 1 96 ? -2.931 -7.836 1.599 1.00 69.00 96 GLY A C 1
ATOM 730 O O . GLY A 1 96 ? -3.561 -8.672 0.947 1.00 69.00 96 GLY A O 1
ATOM 731 N N . VAL A 1 97 ? -1.769 -8.090 2.212 1.00 62.00 97 VAL A N 1
ATOM 732 C CA . VAL A 1 97 ? -1.154 -9.420 2.387 1.00 62.00 97 VAL A CA 1
ATOM 733 C C . VAL A 1 97 ? -1.393 -9.947 3.793 1.00 62.00 97 VAL A C 1
ATOM 735 O O . VAL A 1 97 ? -1.404 -9.126 4.736 1.00 62.00 97 VAL A O 1
#

Foldseek 3Di:
DLVVLLVVLLVVCVVVVNNVVQVVLLVLLLQQLVLVVCVVVVNDPRDDPVSVVSLVVCLVVRLCVSCVSVVVPPQDDDDDDDDDPVSSVSSNVSSRD

Secondary structure (DSSP, 8-state):
-HHHHHHHHHHHHHHTT-HHHHHHHHHHHHHHHHHHHHHHTTSS--S-HHHHHHHHHHIIIIIHHHHHHTTS--------SS---HHHHHHHHHHT-

Sequence (97 aa):
IFEKVFNGARRKAEAEGRAGPFDKAVEIAVKYAEALEQKAFGLGPGPSAGLRMQHQFFDKVVYKKVRDAMGGRVRHAMSGGSGMNRRLGLFFAGAGV